Protein AF-A0A9N8Z2R1-F1 (afdb_monomer)

Sequence (140 aa):
MSGCLSPQLIAALQYPAYWNRAPSKWGGVSDWDIFIMKEVPGINRHTAHATLAAELKLLECELPKSSVAYRQTLTMKSCLKDCKKDPANTKLWETQMNALTDAANRSRIDLSNLESAAFNTGSVLAIENFRARAAYVMCL

Solvent-accessible surface area (backbone atoms only — not comparable to full-atom values): 8102 Å² total; per-residue (Å²): 130,79,69,51,73,55,71,70,62,40,71,72,40,95,62,34,79,73,59,76,43,48,43,94,70,55,74,49,61,61,53,47,51,57,49,48,51,70,77,37,78,85,66,49,71,67,61,57,50,51,52,50,52,52,48,41,50,53,47,55,73,73,39,57,81,88,38,67,49,30,52,46,40,52,51,37,54,53,47,56,74,49,40,88,75,36,66,68,52,49,52,51,55,52,51,53,52,50,53,52,50,50,52,52,50,50,53,51,51,52,49,52,50,49,51,51,48,27,66,77,65,69,40,63,70,53,51,50,54,48,56,62,51,55,59,60,67,76,74,116

Structure (mmCIF, N/CA/C/O backbone):
data_AF-A0A9N8Z2R1-F1
#
_entry.id   AF-A0A9N8Z2R1-F1
#
loop_
_atom_site.group_PDB
_atom_site.id
_atom_site.type_symbol
_atom_site.label_atom_id
_atom_site.label_alt_id
_atom_site.label_comp_id
_atom_site.label_asym_id
_atom_site.label_entity_id
_atom_site.label_seq_id
_atom_site.pdbx_PDB_ins_code
_atom_site.Cartn_x
_atom_site.Cartn_y
_atom_site.Cartn_z
_atom_site.occupancy
_atom_site.B_iso_or_equiv
_atom_site.auth_seq_id
_atom_site.auth_comp_id
_atom_site.auth_asym_id
_atom_site.auth_atom_id
_atom_site.pdbx_PDB_model_num
ATOM 1 N N . MET A 1 1 ? 3.385 -1.419 -25.813 1.00 38.66 1 MET A N 1
ATOM 2 C CA . MET A 1 1 ? 3.214 -2.823 -25.382 1.00 38.66 1 MET A CA 1
ATOM 3 C C . MET A 1 1 ? 2.905 -2.822 -23.895 1.00 38.66 1 MET A C 1
ATOM 5 O O . MET A 1 1 ? 3.470 -2.003 -23.182 1.00 38.66 1 MET A O 1
ATOM 9 N N . SER A 1 2 ? 1.911 -3.626 -23.526 1.00 49.12 2 SER A N 1
ATOM 10 C CA . SER A 1 2 ? 1.109 -3.677 -22.296 1.00 49.12 2 SER A CA 1
ATOM 11 C C . SER A 1 2 ? 1.695 -3.003 -21.059 1.00 49.12 2 SER A C 1
ATOM 13 O O . SER A 1 2 ? 2.672 -3.463 -20.483 1.00 49.12 2 SER A O 1
ATOM 15 N N . GLY A 1 3 ? 1.054 -1.908 -20.640 1.00 61.84 3 GLY A N 1
ATOM 16 C CA . GLY A 1 3 ? 1.435 -1.178 -19.435 1.00 61.84 3 GLY A CA 1
ATOM 17 C C . GLY A 1 3 ? 1.167 -1.951 -18.145 1.00 61.84 3 GLY A C 1
ATOM 18 O O . GLY A 1 3 ? 1.746 -1.599 -17.136 1.00 61.84 3 GLY A O 1
ATOM 19 N N . CYS A 1 4 ? 0.326 -2.984 -18.150 1.00 76.00 4 CYS A N 1
ATOM 20 C CA . CYS A 1 4 ? -0.045 -3.721 -16.942 1.00 76.00 4 CYS A CA 1
ATOM 21 C C . CYS A 1 4 ? 0.950 -4.842 -16.607 1.00 76.00 4 CYS A C 1
ATOM 23 O O . CYS A 1 4 ? 1.651 -5.351 -17.481 1.00 76.00 4 CYS A O 1
ATOM 25 N N . LEU A 1 5 ? 0.979 -5.232 -15.333 1.00 91.44 5 LEU A N 1
ATOM 26 C CA . LEU A 1 5 ? 1.754 -6.376 -14.853 1.00 91.44 5 LEU A CA 1
ATOM 27 C C . LEU A 1 5 ? 1.275 -7.687 -15.486 1.00 91.44 5 LEU A C 1
ATOM 29 O O . LEU A 1 5 ? 0.119 -7.801 -15.902 1.00 91.44 5 LEU A O 1
ATOM 33 N N . SER A 1 6 ? 2.158 -8.688 -15.537 1.00 92.06 6 SER A N 1
ATOM 34 C CA . SER A 1 6 ? 1.764 -10.029 -15.966 1.00 92.06 6 SER A CA 1
ATOM 35 C C . SER A 1 6 ? 0.761 -10.636 -14.973 1.00 92.06 6 SER A C 1
ATOM 37 O O . SER A 1 6 ? 0.857 -10.372 -13.770 1.00 92.06 6 SER A O 1
ATOM 39 N N . PRO A 1 7 ? -0.185 -11.475 -15.431 1.00 93.25 7 PRO A N 1
ATOM 40 C CA . PRO A 1 7 ? -1.137 -12.136 -14.538 1.00 93.25 7 PRO A CA 1
ATOM 41 C C . PRO A 1 7 ? -0.461 -12.957 -13.434 1.00 93.25 7 PRO A C 1
ATOM 43 O O . PRO A 1 7 ? -0.941 -12.971 -12.305 1.00 93.25 7 PRO A O 1
ATOM 46 N N . GLN A 1 8 ? 0.673 -13.598 -13.739 1.00 94.38 8 GLN A N 1
ATOM 47 C CA . GLN A 1 8 ? 1.441 -14.377 -12.765 1.00 94.38 8 GLN A CA 1
ATOM 48 C C . GLN A 1 8 ? 2.016 -13.488 -11.660 1.00 94.38 8 GLN A C 1
ATOM 50 O O . GLN A 1 8 ? 1.912 -13.831 -10.487 1.00 94.38 8 GLN A O 1
ATOM 55 N N . LEU A 1 9 ? 2.578 -12.329 -12.024 1.00 95.00 9 LEU A N 1
ATOM 56 C CA . LEU A 1 9 ? 3.110 -11.382 -11.047 1.00 95.00 9 LEU A CA 1
ATOM 57 C C . LEU A 1 9 ? 1.989 -10.765 -10.206 1.00 95.00 9 LEU A C 1
ATOM 59 O O . LEU A 1 9 ? 2.147 -10.630 -9.000 1.00 95.00 9 LEU A O 1
ATOM 63 N N . ILE A 1 10 ? 0.841 -10.447 -10.814 1.00 95.69 10 ILE A N 1
ATOM 64 C CA . ILE A 1 10 ? -0.341 -9.978 -10.078 1.00 95.69 10 ILE A CA 1
ATOM 65 C C . ILE A 1 10 ? -0.788 -11.012 -9.045 1.00 95.69 10 ILE A C 1
ATOM 67 O O . ILE A 1 10 ? -0.998 -10.654 -7.894 1.00 95.69 10 ILE A O 1
ATOM 71 N N . ALA A 1 11 ? -0.895 -12.286 -9.426 1.00 95.44 11 ALA A N 1
ATOM 72 C CA . ALA A 1 11 ? -1.333 -13.350 -8.524 1.00 95.44 11 ALA A CA 1
ATOM 73 C C . ALA A 1 11 ? -0.363 -13.616 -7.356 1.00 95.44 11 ALA A C 1
ATOM 75 O O . ALA A 1 11 ? -0.770 -14.195 -6.354 1.00 95.44 11 ALA A O 1
ATOM 76 N N . ALA A 1 12 ? 0.901 -13.202 -7.477 1.00 95.94 12 ALA A N 1
ATOM 77 C CA . ALA A 1 12 ? 1.907 -13.332 -6.425 1.00 95.94 12 ALA A CA 1
ATOM 78 C C . ALA A 1 12 ? 1.887 -12.177 -5.402 1.00 95.94 12 ALA A C 1
ATOM 80 O O . ALA A 1 12 ? 2.561 -12.261 -4.375 1.00 95.94 12 ALA A O 1
ATOM 81 N N . LEU A 1 13 ? 1.146 -11.098 -5.674 1.00 97.06 13 LEU A N 1
ATOM 82 C CA . LEU A 1 13 ? 1.000 -9.954 -4.772 1.00 97.06 13 LEU A CA 1
ATOM 83 C C . LEU A 1 13 ? -0.104 -10.232 -3.746 1.00 97.06 13 LEU A C 1
ATOM 85 O O . LEU A 1 13 ? -1.105 -10.878 -4.051 1.00 97.06 13 LEU A O 1
ATOM 89 N N . GLN A 1 14 ? 0.066 -9.720 -2.529 1.00 97.19 14 GLN A N 1
ATOM 90 C CA . GLN A 1 14 ? -0.900 -9.874 -1.443 1.00 97.19 14 GLN A CA 1
ATOM 91 C C . GLN A 1 14 ? -2.156 -9.026 -1.685 1.00 97.19 14 GLN A C 1
ATOM 93 O O . GLN A 1 14 ? -3.260 -9.458 -1.362 1.00 97.19 14 GLN A O 1
ATOM 98 N N . TYR A 1 15 ? -1.996 -7.847 -2.289 1.00 97.06 15 TYR A N 1
ATOM 99 C CA . TYR A 1 15 ? -3.089 -6.936 -2.629 1.00 97.06 15 TYR A CA 1
ATOM 100 C C . TYR A 1 15 ? -3.134 -6.661 -4.138 1.00 97.06 15 TYR A C 1
ATOM 102 O O . TYR A 1 15 ? -2.887 -5.538 -4.595 1.00 97.06 15 TYR A O 1
ATOM 110 N N . PRO A 1 16 ? -3.486 -7.675 -4.953 1.00 95.75 16 PRO A N 1
ATOM 111 C CA . PRO A 1 16 ? -3.435 -7.591 -6.412 1.00 95.75 16 PRO A CA 1
ATOM 112 C C . PRO A 1 16 ? -4.328 -6.484 -6.980 1.00 95.75 16 PRO A C 1
ATOM 114 O O . PRO A 1 16 ? -3.994 -5.883 -8.001 1.00 95.75 16 PRO A O 1
ATOM 117 N N . ALA A 1 17 ? -5.441 -6.173 -6.307 1.00 95.06 17 ALA A N 1
ATOM 118 C CA . ALA A 1 17 ? -6.381 -5.133 -6.718 1.00 95.06 17 ALA A CA 1
ATOM 119 C C . ALA A 1 17 ? -5.729 -3.744 -6.816 1.00 95.06 17 ALA A C 1
ATOM 121 O O . ALA A 1 17 ? -6.077 -2.964 -7.704 1.00 95.06 17 ALA A O 1
ATOM 122 N N . TYR A 1 18 ? -4.743 -3.441 -5.964 1.00 96.19 18 TYR A N 1
ATOM 123 C CA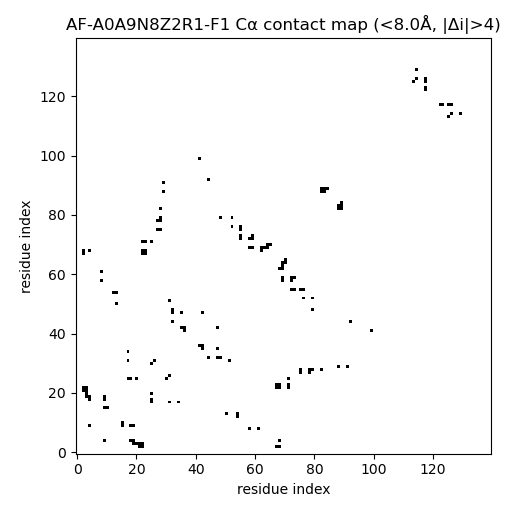 . TYR A 1 18 ? -4.014 -2.179 -6.051 1.00 96.19 18 TYR A CA 1
ATOM 124 C C . TYR A 1 18 ? -3.174 -2.108 -7.331 1.00 96.19 18 TYR A C 1
ATOM 126 O O . TYR A 1 18 ? -3.210 -1.118 -8.064 1.00 96.19 18 TYR A O 1
ATOM 134 N N . TRP A 1 19 ? -2.440 -3.177 -7.626 1.00 96.06 19 TRP A N 1
ATOM 135 C CA . TRP A 1 19 ? -1.452 -3.206 -8.703 1.00 96.06 19 TRP A CA 1
ATOM 136 C C . TRP A 1 19 ? -2.047 -3.474 -10.081 1.00 96.06 19 TRP A C 1
ATOM 138 O O . TRP A 1 19 ? -1.408 -3.147 -11.084 1.00 96.06 19 TRP A O 1
ATOM 148 N N . ASN A 1 20 ? -3.264 -4.024 -10.144 1.00 93.44 20 ASN A N 1
ATOM 149 C CA . ASN A 1 20 ? -3.986 -4.350 -11.375 1.00 93.44 20 ASN A CA 1
ATOM 150 C C . ASN A 1 20 ? -4.542 -3.101 -12.088 1.00 93.44 20 ASN A C 1
ATOM 152 O O . ASN A 1 20 ? -5.735 -2.954 -12.350 1.00 93.44 20 ASN A O 1
ATOM 156 N N . ARG A 1 21 ? -3.647 -2.159 -12.377 1.00 92.88 21 ARG A N 1
ATOM 157 C CA . ARG A 1 21 ? -3.878 -0.925 -13.123 1.00 92.88 21 ARG A CA 1
ATOM 158 C C . ARG A 1 21 ? -2.579 -0.489 -13.791 1.00 92.88 21 ARG A C 1
AT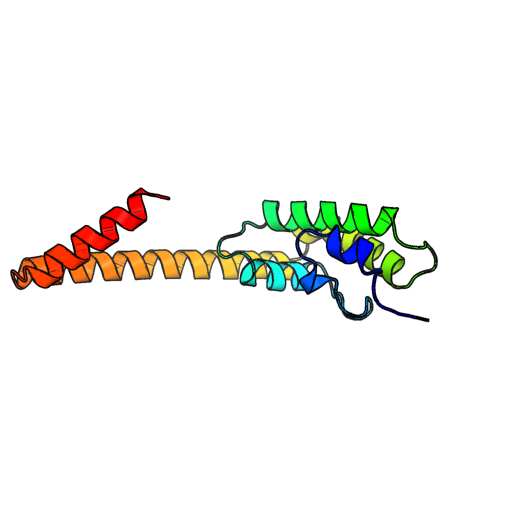OM 160 O O . ARG A 1 21 ? -1.500 -0.988 -13.477 1.00 92.88 21 ARG A O 1
ATOM 167 N N . ALA A 1 22 ? -2.673 0.466 -14.712 1.00 93.00 22 ALA A N 1
ATOM 168 C CA . ALA A 1 22 ? -1.488 1.017 -15.361 1.00 93.00 22 ALA A CA 1
ATOM 169 C C . ALA A 1 22 ? -0.502 1.592 -14.310 1.00 93.00 22 ALA A C 1
ATOM 171 O O . ALA A 1 22 ? -0.942 2.350 -13.446 1.00 93.00 22 ALA A O 1
ATOM 172 N N . PRO A 1 23 ? 0.814 1.324 -14.401 1.00 93.75 23 PRO A N 1
ATOM 173 C CA . PRO A 1 23 ? 1.820 1.802 -13.457 1.00 93.75 23 PRO A CA 1
ATOM 174 C C . PRO A 1 23 ? 1.906 3.317 -13.343 1.00 93.75 23 PRO A C 1
ATOM 176 O O . PRO A 1 23 ? 2.199 3.846 -12.279 1.00 93.75 23 PRO A O 1
ATOM 179 N N . SER A 1 24 ? 1.576 4.042 -14.415 1.00 91.19 24 SER A N 1
ATOM 180 C CA . SER A 1 24 ? 1.439 5.504 -14.375 1.00 91.19 24 SER A CA 1
ATOM 181 C C . SER A 1 24 ? 0.333 5.994 -13.432 1.00 91.19 24 SER A C 1
ATOM 183 O O . SER A 1 24 ? 0.287 7.178 -13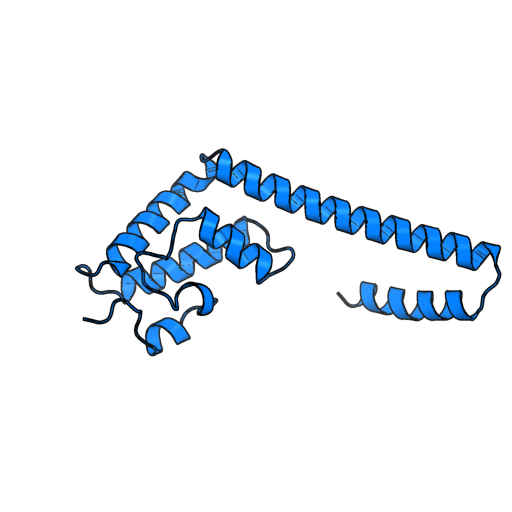.122 1.00 91.19 24 SER A O 1
ATOM 185 N N . LYS A 1 25 ? -0.549 5.098 -12.974 1.00 92.62 25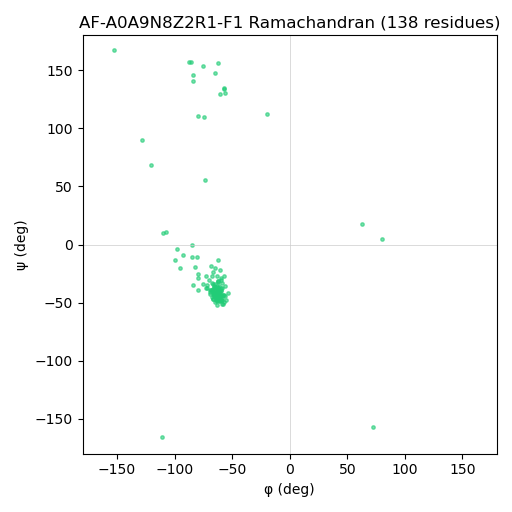 LYS A N 1
ATOM 186 C CA . LYS A 1 25 ? -1.642 5.351 -12.028 1.00 92.62 25 LYS A CA 1
ATOM 187 C C . LYS A 1 25 ? -1.407 4.699 -10.662 1.00 92.62 25 LYS A C 1
ATOM 189 O O . LYS A 1 25 ? -2.341 4.618 -9.869 1.00 92.62 25 LYS A O 1
ATOM 194 N N . TRP A 1 26 ? -0.218 4.166 -10.374 1.00 93.12 26 TRP A N 1
ATOM 195 C CA . TRP A 1 26 ? 0.045 3.570 -9.061 1.00 93.12 26 TRP A CA 1
ATOM 196 C C . TRP A 1 26 ? 0.068 4.604 -7.938 1.00 93.12 26 TRP A C 1
ATOM 198 O O . TRP A 1 26 ? -0.329 4.251 -6.838 1.00 93.12 26 TRP A O 1
ATOM 208 N N . GLY A 1 27 ? 0.395 5.866 -8.219 1.00 92.69 27 GLY A N 1
ATOM 209 C CA . GLY A 1 27 ? 0.452 6.905 -7.190 1.00 92.69 27 GLY A CA 1
ATOM 210 C C . GLY A 1 27 ? 1.668 6.740 -6.275 1.00 92.69 27 GLY A C 1
ATOM 211 O O . GLY A 1 27 ? 2.673 6.145 -6.665 1.00 92.69 27 GLY A O 1
ATOM 212 N N . GLY A 1 28 ? 1.586 7.302 -5.071 1.00 93.81 28 GLY A N 1
ATOM 213 C CA . GLY A 1 28 ? 2.633 7.253 -4.052 1.00 93.81 28 GLY A CA 1
ATOM 214 C C . GLY A 1 28 ? 2.269 6.396 -2.837 1.00 93.81 28 GLY A C 1
ATOM 215 O O . GLY A 1 28 ? 1.310 5.629 -2.837 1.00 93.81 28 GLY A O 1
ATOM 216 N N . VAL A 1 29 ? 3.047 6.550 -1.763 1.00 94.94 29 VAL A N 1
ATOM 217 C CA . VAL A 1 29 ? 2.828 5.826 -0.494 1.00 94.94 29 VAL A CA 1
ATOM 218 C C . VAL A 1 29 ? 1.474 6.178 0.128 1.00 94.94 29 VAL A C 1
ATOM 220 O O . VAL A 1 29 ? 0.795 5.299 0.638 1.00 94.94 29 VAL A O 1
ATOM 223 N N . SER A 1 30 ? 1.038 7.435 0.040 1.00 93.56 30 SER A N 1
ATOM 224 C CA . SER A 1 30 ? -0.265 7.843 0.579 1.00 93.56 30 SER A CA 1
ATOM 225 C C . SER A 1 30 ? -1.445 7.234 -0.190 1.00 93.56 30 SER A C 1
ATOM 227 O O . SER A 1 30 ? -2.456 6.912 0.425 1.00 93.56 30 SER A O 1
ATOM 229 N N . ASP A 1 31 ? -1.326 7.017 -1.506 1.00 95.25 31 ASP A N 1
ATOM 230 C CA . ASP A 1 31 ? -2.357 6.314 -2.287 1.00 95.25 31 ASP A CA 1
ATOM 231 C C . ASP A 1 31 ? -2.479 4.848 -1.857 1.00 95.25 31 ASP A C 1
ATOM 233 O O . ASP A 1 31 ? -3.587 4.319 -1.740 1.00 95.25 31 ASP A O 1
ATOM 237 N N . TRP A 1 32 ? -1.340 4.208 -1.574 1.00 96.25 32 TRP A N 1
ATOM 238 C CA . TRP A 1 32 ? -1.300 2.879 -0.971 1.00 96.25 32 TRP A CA 1
ATOM 239 C C . TRP A 1 32 ? -1.951 2.873 0.412 1.00 96.25 32 TRP A C 1
ATOM 241 O O . TRP A 1 32 ? -2.816 2.040 0.671 1.00 96.25 32 TRP A O 1
ATOM 251 N N . ASP A 1 33 ? -1.583 3.823 1.274 1.00 94.88 33 ASP A N 1
ATOM 252 C CA . ASP A 1 33 ? -2.117 3.924 2.631 1.00 94.88 33 ASP A CA 1
ATOM 253 C C . ASP A 1 33 ? -3.647 4.094 2.611 1.00 94.88 33 ASP A C 1
ATOM 255 O O . ASP A 1 33 ? -4.361 3.399 3.329 1.00 94.88 33 ASP A O 1
ATOM 259 N N . ILE A 1 34 ? -4.181 4.937 1.722 1.00 94.00 34 ILE A N 1
ATOM 260 C CA . ILE A 1 34 ? -5.633 5.113 1.550 1.00 94.00 34 ILE A CA 1
ATOM 261 C C . ILE A 1 34 ? -6.304 3.823 1.067 1.00 94.00 34 ILE A C 1
ATOM 263 O O . ILE A 1 34 ? -7.405 3.500 1.516 1.00 94.00 34 ILE A O 1
ATOM 267 N N . PHE A 1 35 ? -5.684 3.104 0.131 1.00 96.38 35 PHE A N 1
ATOM 268 C CA . PHE A 1 35 ? -6.213 1.832 -0.352 1.00 96.38 35 PHE A CA 1
ATOM 269 C C . PHE A 1 35 ? -6.257 0.794 0.774 1.00 96.38 35 PHE A C 1
ATOM 271 O O . PHE A 1 35 ? -7.315 0.231 1.048 1.00 96.38 35 PHE A O 1
ATOM 278 N N . ILE A 1 36 ? -5.139 0.582 1.468 1.00 95.19 36 ILE A N 1
ATOM 279 C CA . ILE A 1 36 ? -5.024 -0.493 2.452 1.00 95.19 36 IL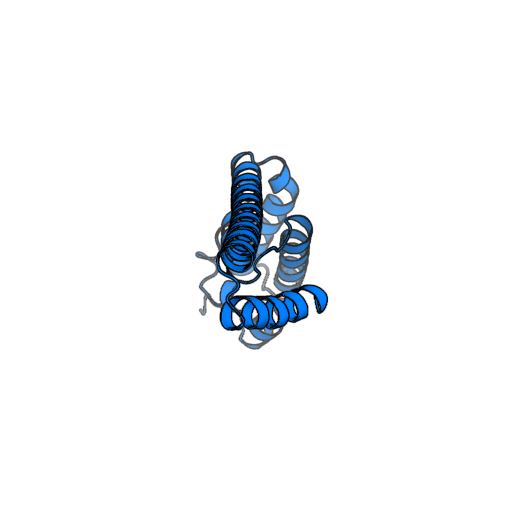E A CA 1
ATOM 280 C C . ILE A 1 36 ? -5.860 -0.223 3.708 1.00 95.19 36 ILE A C 1
ATOM 282 O O . ILE A 1 36 ? -6.391 -1.160 4.291 1.00 95.19 36 ILE A O 1
ATOM 286 N N . MET A 1 37 ? -6.058 1.045 4.088 1.00 90.81 37 MET A N 1
ATOM 287 C CA . MET A 1 37 ? -6.987 1.425 5.163 1.00 90.81 37 MET A CA 1
ATOM 288 C C . MET A 1 37 ? -8.440 1.045 4.855 1.00 90.81 37 MET A C 1
ATOM 290 O O . MET A 1 37 ? -9.205 0.774 5.780 1.00 90.81 37 MET A O 1
ATOM 294 N N . LYS A 1 38 ? -8.834 1.061 3.575 1.00 91.75 38 LYS A N 1
ATOM 295 C CA . LYS A 1 38 ? -10.175 0.644 3.137 1.00 91.75 38 LYS A CA 1
ATOM 296 C C . LYS A 1 38 ? -10.288 -0.872 3.054 1.00 91.75 38 LYS A C 1
ATOM 298 O O . LYS A 1 38 ? -11.324 -1.415 3.416 1.00 91.75 38 LYS A O 1
ATOM 303 N N . GLU A 1 39 ? -9.230 -1.523 2.582 1.00 93.25 39 GLU A N 1
ATOM 304 C CA . GLU A 1 39 ? -9.189 -2.973 2.397 1.00 93.25 39 GLU A CA 1
ATOM 305 C C . GLU A 1 39 ? -9.093 -3.724 3.735 1.00 93.25 39 GLU A C 1
ATOM 307 O O . GLU A 1 39 ? -9.710 -4.770 3.912 1.00 93.25 39 GLU A O 1
ATOM 312 N N . VAL A 1 40 ? -8.344 -3.175 4.698 1.00 90.25 40 VAL A N 1
ATOM 313 C CA . VAL A 1 40 ? -8.082 -3.792 6.004 1.00 90.25 40 VAL A CA 1
ATOM 314 C C . VAL A 1 40 ? -8.410 -2.801 7.129 1.00 90.25 40 VAL A C 1
ATOM 316 O O . VAL A 1 40 ? -7.538 -2.045 7.578 1.00 90.25 40 VAL A O 1
ATOM 319 N N . PRO A 1 41 ? -9.662 -2.789 7.624 1.00 84.50 41 PRO A N 1
ATOM 320 C CA . PRO A 1 41 ? -10.058 -1.936 8.738 1.00 84.50 41 PRO A CA 1
ATOM 321 C C . PRO A 1 41 ? -9.186 -2.170 9.978 1.00 84.50 41 PRO A C 1
ATOM 323 O O . PRO A 1 41 ? -8.987 -3.302 10.412 1.00 84.50 41 PRO A O 1
ATOM 326 N N . GLY A 1 42 ? -8.666 -1.089 10.560 1.00 80.88 42 GLY A N 1
ATOM 327 C CA . GLY A 1 42 ? -7.817 -1.155 11.755 1.00 80.88 42 GLY A CA 1
ATOM 328 C C . GLY A 1 42 ? -6.353 -1.523 11.495 1.00 80.88 42 GLY A C 1
ATOM 329 O O . GLY A 1 42 ? -5.592 -1.658 12.455 1.00 80.88 42 GLY A O 1
ATOM 330 N N . ILE A 1 43 ? -5.923 -1.653 10.233 1.00 87.62 43 ILE A N 1
ATOM 331 C CA . ILE A 1 43 ? -4.502 -1.837 9.925 1.00 87.62 43 ILE A CA 1
ATOM 332 C C . ILE A 1 43 ? -3.681 -0.677 10.493 1.00 87.62 43 ILE A C 1
ATOM 334 O O . ILE A 1 43 ? -4.027 0.495 10.345 1.00 87.62 43 ILE A O 1
ATOM 338 N N . ASN A 1 44 ? -2.570 -1.005 11.149 1.00 88.38 44 ASN A N 1
ATOM 339 C CA . ASN A 1 44 ? -1.639 0.003 11.630 1.00 88.38 44 ASN A CA 1
ATOM 340 C C . ASN A 1 44 ? -0.616 0.366 10.540 1.00 88.38 44 ASN A C 1
ATOM 342 O O . ASN A 1 44 ? -0.302 -0.429 9.648 1.00 88.38 44 ASN A O 1
ATOM 346 N N . ARG A 1 45 ? -0.034 1.561 10.669 1.00 89.69 45 ARG A N 1
ATOM 347 C CA . ARG A 1 45 ? 0.962 2.101 9.734 1.00 89.69 45 ARG A CA 1
ATOM 348 C C . ARG A 1 45 ? 2.144 1.166 9.497 1.00 89.69 45 ARG A C 1
ATOM 350 O O . ARG A 1 45 ? 2.604 1.026 8.369 1.00 89.69 45 ARG A O 1
ATOM 357 N N . HIS A 1 46 ? 2.651 0.536 10.555 1.00 89.75 46 HIS A N 1
ATOM 358 C CA . HIS A 1 46 ? 3.817 -0.335 10.454 1.00 89.75 46 HIS A CA 1
ATOM 359 C C . HIS A 1 46 ? 3.532 -1.553 9.570 1.00 89.75 46 HIS A C 1
ATOM 361 O O . HIS A 1 46 ? 4.301 -1.822 8.650 1.00 89.75 46 HIS A O 1
ATOM 367 N N . THR A 1 47 ? 2.409 -2.238 9.794 1.00 91.88 47 THR A N 1
ATOM 368 C CA . THR A 1 47 ? 1.980 -3.384 8.984 1.00 91.88 47 THR A CA 1
ATOM 369 C C . THR A 1 47 ? 1.710 -2.970 7.538 1.00 91.88 47 THR A C 1
ATOM 371 O O . THR A 1 47 ? 2.233 -3.605 6.627 1.00 91.88 47 THR A O 1
ATOM 374 N N . ALA A 1 48 ? 0.986 -1.867 7.315 1.00 93.56 48 ALA A N 1
ATOM 375 C CA . ALA A 1 48 ? 0.719 -1.343 5.974 1.00 93.56 48 ALA A CA 1
ATOM 376 C C . ALA A 1 48 ? 2.009 -1.078 5.176 1.00 93.56 48 ALA A C 1
ATOM 378 O O . ALA A 1 48 ? 2.119 -1.450 4.005 1.00 93.56 48 ALA A O 1
ATOM 379 N N . HIS A 1 49 ? 3.005 -0.462 5.819 1.00 95.44 49 HIS A N 1
ATOM 380 C CA . HIS A 1 49 ? 4.286 -0.124 5.197 1.00 95.44 49 HIS A CA 1
ATOM 381 C C . HIS A 1 49 ? 5.191 -1.344 5.019 1.00 95.44 49 HIS A C 1
ATOM 383 O O . HIS A 1 49 ? 5.903 -1.428 4.019 1.00 95.44 49 HIS A O 1
ATOM 389 N N . ALA A 1 50 ? 5.147 -2.308 5.942 1.00 95.62 50 ALA A N 1
ATOM 390 C CA . ALA A 1 50 ? 5.857 -3.575 5.803 1.00 95.62 50 ALA A CA 1
ATOM 391 C C . ALA A 1 50 ? 5.334 -4.381 4.604 1.00 95.62 50 ALA A C 1
ATOM 393 O O . ALA A 1 50 ? 6.137 -4.879 3.812 1.00 95.62 50 ALA A O 1
ATOM 394 N N . THR A 1 51 ? 4.011 -4.445 4.418 1.00 97.56 51 THR A N 1
ATOM 395 C CA . THR A 1 51 ? 3.412 -5.096 3.247 1.00 97.56 51 THR A CA 1
ATOM 396 C C . THR A 1 51 ? 3.804 -4.388 1.954 1.00 97.56 51 THR A C 1
ATOM 398 O O . THR A 1 51 ? 4.302 -5.044 1.040 1.00 97.56 51 THR A O 1
ATOM 401 N N . LEU A 1 52 ? 3.693 -3.054 1.892 1.00 97.94 52 LEU A N 1
ATOM 402 C CA . LEU A 1 52 ? 4.128 -2.301 0.712 1.00 97.94 52 LEU A CA 1
ATOM 403 C C . LEU A 1 52 ? 5.605 -2.560 0.383 1.00 97.94 52 LEU A C 1
ATOM 405 O O . LEU A 1 52 ? 5.961 -2.764 -0.774 1.00 97.94 52 LEU A O 1
ATOM 409 N N . ALA A 1 53 ? 6.480 -2.578 1.391 1.00 97.94 53 ALA A N 1
ATOM 410 C CA . ALA A 1 53 ? 7.901 -2.843 1.190 1.00 97.94 53 ALA A CA 1
ATOM 411 C C . ALA A 1 53 ? 8.161 -4.245 0.611 1.00 97.94 53 ALA A C 1
ATOM 413 O O . ALA A 1 53 ? 9.034 -4.394 -0.250 1.00 97.94 53 ALA A O 1
ATOM 414 N N . ALA A 1 54 ? 7.415 -5.256 1.067 1.00 98.12 54 ALA A N 1
ATOM 415 C CA . ALA A 1 54 ? 7.516 -6.623 0.566 1.00 98.12 54 ALA A CA 1
ATOM 416 C C . ALA A 1 54 ? 7.053 -6.726 -0.895 1.00 98.12 54 ALA A C 1
ATOM 418 O O . ALA A 1 54 ? 7.777 -7.270 -1.730 1.00 98.12 54 ALA A O 1
ATOM 419 N N . GLU A 1 55 ? 5.907 -6.133 -1.230 1.00 98.00 55 GLU A N 1
ATOM 420 C CA . GLU A 1 55 ? 5.384 -6.137 -2.599 1.00 98.00 55 GLU A CA 1
ATOM 421 C C . GLU A 1 55 ? 6.278 -5.354 -3.561 1.00 98.00 55 GLU A C 1
ATOM 423 O O . GLU A 1 55 ? 6.614 -5.849 -4.634 1.00 98.00 55 GLU A O 1
ATOM 428 N N . LEU A 1 56 ? 6.773 -4.178 -3.161 1.00 97.94 56 LEU A N 1
ATOM 429 C CA . LEU A 1 56 ? 7.724 -3.412 -3.969 1.00 97.94 56 LEU A CA 1
ATOM 430 C C . LEU A 1 56 ? 9.045 -4.162 -4.188 1.00 97.94 56 LEU A C 1
ATOM 432 O O . LEU A 1 56 ? 9.683 -3.979 -5.223 1.00 97.94 56 LEU A O 1
ATOM 436 N N . LYS A 1 57 ? 9.481 -4.993 -3.233 1.00 98.12 57 LYS A N 1
ATOM 437 C CA . LYS A 1 57 ? 10.660 -5.852 -3.409 1.00 98.12 57 LYS A CA 1
ATOM 438 C C . LYS A 1 57 ? 10.401 -6.930 -4.461 1.00 98.12 57 LYS A C 1
ATOM 440 O O . LYS A 1 57 ? 11.253 -7.121 -5.320 1.00 98.12 57 LYS A O 1
ATOM 445 N N . LEU A 1 58 ? 9.241 -7.586 -4.419 1.00 97.75 58 LEU A N 1
ATOM 446 C CA . LEU A 1 58 ? 8.853 -8.561 -5.439 1.00 97.75 58 LEU A CA 1
ATOM 447 C C . LEU A 1 58 ? 8.778 -7.907 -6.826 1.00 97.75 58 LEU A C 1
ATOM 449 O O . LEU A 1 58 ? 9.387 -8.395 -7.772 1.00 97.75 58 LEU A O 1
ATOM 453 N N . LEU A 1 59 ? 8.105 -6.758 -6.930 1.00 97.25 59 LEU A N 1
ATOM 454 C CA . LEU A 1 59 ? 8.003 -6.001 -8.178 1.00 97.25 59 LEU A CA 1
ATOM 455 C C . LEU A 1 59 ? 9.383 -5.619 -8.728 1.00 97.25 59 LEU A C 1
ATOM 457 O O . LEU A 1 59 ? 9.624 -5.770 -9.918 1.00 97.25 59 LEU A O 1
ATOM 461 N N . GLU A 1 60 ? 10.310 -5.158 -7.888 1.00 96.94 60 GLU A N 1
ATOM 462 C CA . GLU A 1 60 ? 11.669 -4.823 -8.330 1.00 96.94 60 GLU A CA 1
ATOM 463 C C . GLU A 1 60 ? 12.429 -6.042 -8.876 1.00 96.94 60 GLU A C 1
ATOM 465 O O . GLU A 1 60 ? 13.168 -5.903 -9.850 1.00 96.94 60 GLU A O 1
ATOM 470 N N . CYS A 1 61 ? 12.252 -7.222 -8.275 1.00 96.38 61 CYS A N 1
ATOM 471 C CA . CYS A 1 61 ? 12.900 -8.454 -8.728 1.00 96.38 61 CYS A CA 1
ATOM 472 C C . CYS A 1 61 ? 12.367 -8.938 -10.084 1.00 96.38 61 CYS A C 1
ATOM 474 O O . CYS A 1 61 ? 13.151 -9.387 -10.918 1.00 96.38 61 CYS A O 1
ATOM 476 N N . GLU A 1 62 ? 11.058 -8.826 -10.306 1.00 96.06 62 GLU A N 1
ATOM 477 C CA . GLU A 1 62 ? 10.379 -9.441 -11.454 1.00 96.06 62 GLU A CA 1
ATOM 478 C C . GLU A 1 62 ? 10.201 -8.489 -12.649 1.00 96.06 62 GLU A C 1
ATOM 480 O O . GLU A 1 62 ? 9.985 -8.923 -13.783 1.00 96.06 62 GLU A O 1
ATOM 485 N N . LEU A 1 63 ? 10.274 -7.172 -12.431 1.00 95.50 63 LEU A N 1
ATOM 486 C CA . LEU A 1 63 ? 10.022 -6.192 -13.484 1.00 95.50 63 LEU A CA 1
ATOM 487 C C . LEU A 1 63 ? 11.255 -5.917 -14.360 1.00 95.50 63 LEU A C 1
ATOM 489 O O . LEU A 1 63 ? 12.358 -5.710 -13.850 1.00 95.50 63 LEU A O 1
ATOM 493 N N . PRO A 1 64 ? 11.079 -5.758 -15.689 1.00 94.38 64 PRO A N 1
ATOM 494 C CA . PRO A 1 64 ? 12.156 -5.303 -16.560 1.00 94.38 64 PRO A CA 1
ATOM 495 C C . PRO A 1 64 ? 12.644 -3.912 -16.148 1.00 94.38 64 PRO A C 1
ATOM 497 O O . PRO A 1 64 ? 11.843 -2.977 -16.057 1.00 94.38 64 PRO A O 1
ATOM 500 N N . LYS A 1 65 ? 13.963 -3.739 -15.989 1.00 94.94 65 LYS A N 1
ATOM 501 C CA . LYS A 1 65 ? 14.582 -2.470 -15.551 1.00 94.94 65 LYS A CA 1
ATOM 502 C C . LYS A 1 65 ? 14.248 -1.265 -16.441 1.00 94.94 65 LYS A C 1
ATOM 504 O O . LYS A 1 65 ? 14.250 -0.130 -15.976 1.00 94.94 65 LYS A O 1
ATOM 509 N N . SER A 1 66 ? 13.950 -1.501 -17.719 1.00 93.69 66 SER A N 1
ATOM 510 C CA . SER A 1 66 ? 13.550 -0.470 -18.686 1.00 93.69 66 SER A CA 1
ATOM 511 C C . SER A 1 66 ? 12.072 -0.062 -18.584 1.00 93.69 66 SER A C 1
ATOM 513 O O . SER A 1 66 ? 11.656 0.917 -19.209 1.00 93.69 66 SER A O 1
ATOM 515 N N . SER A 1 67 ? 11.257 -0.792 -17.818 1.00 93.25 67 SER A N 1
ATOM 516 C CA . SER A 1 67 ? 9.812 -0.573 -17.756 1.00 93.25 67 SER A CA 1
ATOM 517 C C . SER A 1 67 ? 9.431 0.664 -16.933 1.00 93.25 67 SER A C 1
ATOM 519 O O . SER A 1 67 ? 10.131 1.102 -16.018 1.00 93.25 67 SER A O 1
ATOM 521 N N . VAL A 1 68 ? 8.267 1.242 -17.247 1.00 93.12 68 VAL A N 1
ATOM 522 C CA . VAL A 1 68 ? 7.654 2.301 -16.424 1.00 93.12 68 VAL A CA 1
ATOM 523 C C . VAL A 1 68 ? 7.322 1.771 -15.029 1.00 93.12 68 VAL A C 1
ATOM 525 O O . VAL A 1 68 ? 7.540 2.480 -14.052 1.00 93.12 68 VAL A O 1
ATOM 528 N N . ALA A 1 69 ? 6.852 0.523 -14.944 1.00 95.31 69 ALA A N 1
ATOM 529 C CA . ALA A 1 69 ? 6.545 -0.149 -13.688 1.00 95.31 69 ALA A CA 1
ATOM 530 C C . ALA A 1 69 ? 7.762 -0.195 -12.760 1.00 95.31 69 ALA A C 1
ATOM 532 O O . ALA A 1 69 ? 7.675 0.261 -11.628 1.00 95.31 69 ALA A O 1
ATOM 533 N N . TYR A 1 70 ? 8.918 -0.634 -13.269 1.00 96.19 70 TYR A N 1
ATOM 534 C CA . TYR A 1 70 ? 10.151 -0.709 -12.483 1.00 96.19 70 TYR A CA 1
ATOM 535 C C . TYR A 1 70 ? 10.567 0.663 -11.940 1.00 96.19 70 TYR A C 1
ATOM 537 O O . TYR A 1 70 ? 10.880 0.806 -10.760 1.00 96.19 70 TYR A O 1
ATOM 545 N N . ARG A 1 71 ? 10.508 1.708 -12.778 1.00 95.38 71 ARG A N 1
ATOM 546 C CA . ARG A 1 71 ? 10.809 3.080 -12.339 1.00 95.38 71 ARG A CA 1
ATOM 547 C C . ARG A 1 71 ? 9.855 3.554 -11.241 1.00 95.38 71 ARG A C 1
ATOM 549 O O . ARG A 1 71 ? 10.323 4.100 -10.248 1.00 95.38 71 ARG A O 1
ATOM 556 N N . GLN A 1 72 ? 8.554 3.303 -11.389 1.00 95.81 72 GLN A N 1
ATOM 557 C CA . GLN A 1 72 ? 7.557 3.645 -10.369 1.00 95.81 72 GLN A CA 1
ATOM 558 C C . GLN A 1 72 ? 7.783 2.879 -9.062 1.00 95.81 72 GLN A C 1
ATOM 560 O O . GLN A 1 72 ? 7.746 3.480 -7.990 1.00 95.81 72 GLN A O 1
ATOM 565 N N . THR A 1 73 ? 8.116 1.587 -9.136 1.00 96.75 73 THR A N 1
ATOM 566 C CA . THR A 1 73 ? 8.500 0.783 -7.968 1.00 96.75 73 THR A CA 1
ATOM 567 C C . THR A 1 73 ? 9.665 1.424 -7.216 1.00 96.75 73 THR A C 1
ATOM 569 O O . THR A 1 73 ? 9.584 1.596 -6.000 1.00 96.75 73 THR A O 1
ATOM 572 N N . LEU A 1 74 ? 10.728 1.843 -7.912 1.00 96.31 74 LEU A N 1
ATOM 573 C CA . LEU A 1 74 ? 11.870 2.504 -7.273 1.00 96.31 74 LEU A CA 1
ATOM 574 C C . LEU A 1 74 ? 11.496 3.844 -6.630 1.00 96.31 74 LEU A C 1
ATOM 576 O O . LEU A 1 74 ? 11.913 4.114 -5.501 1.00 96.31 74 LEU A O 1
ATOM 580 N N . THR A 1 75 ? 10.686 4.659 -7.312 1.00 95.38 75 THR A N 1
ATOM 581 C CA . THR A 1 75 ? 10.177 5.922 -6.761 1.00 95.38 75 THR A CA 1
ATOM 582 C C . THR A 1 75 ? 9.399 5.675 -5.472 1.00 95.38 75 THR A C 1
ATOM 584 O O . THR A 1 75 ? 9.730 6.263 -4.443 1.00 95.38 75 THR A O 1
ATOM 587 N N . MET A 1 76 ? 8.440 4.744 -5.479 1.00 95.75 76 MET A N 1
ATOM 588 C CA . MET A 1 76 ? 7.664 4.396 -4.286 1.00 95.75 76 MET A CA 1
ATOM 589 C C . MET A 1 76 ? 8.551 3.854 -3.159 1.00 95.75 76 MET A C 1
ATOM 591 O O . MET A 1 76 ? 8.367 4.251 -2.010 1.00 95.75 76 MET A O 1
ATOM 595 N N . LYS A 1 77 ? 9.557 3.016 -3.458 1.00 96.00 77 LYS A N 1
ATOM 596 C CA . LYS A 1 77 ? 10.517 2.532 -2.446 1.00 96.00 77 LYS A CA 1
ATOM 597 C C . LYS A 1 77 ? 11.310 3.667 -1.809 1.00 96.00 77 LYS A C 1
ATOM 599 O O . LYS A 1 77 ? 11.555 3.624 -0.605 1.00 96.00 77 LYS A O 1
ATOM 604 N N . SER A 1 78 ? 11.724 4.659 -2.596 1.00 94.00 78 SER A N 1
ATOM 605 C CA . SER A 1 78 ? 12.412 5.842 -2.074 1.00 94.00 78 SER A CA 1
ATOM 606 C C . SER A 1 78 ? 11.483 6.645 -1.167 1.00 94.00 78 SER A C 1
ATOM 608 O O . SER A 1 78 ? 11.835 6.918 -0.023 1.00 94.00 78 SER A O 1
ATOM 610 N N . CYS A 1 79 ? 10.265 6.936 -1.630 1.00 92.69 79 CYS A N 1
ATOM 611 C CA . CYS A 1 79 ? 9.268 7.657 -0.840 1.00 92.69 79 CYS A CA 1
ATOM 612 C C . CYS A 1 79 ? 8.916 6.922 0.460 1.00 92.69 79 CYS A C 1
ATOM 614 O O . CYS A 1 79 ? 8.754 7.563 1.491 1.00 92.69 79 CYS A O 1
ATOM 616 N N . LEU A 1 80 ? 8.848 5.588 0.450 1.00 93.94 80 LEU A N 1
ATOM 617 C CA . LEU A 1 80 ? 8.541 4.792 1.641 1.00 93.94 80 LEU A CA 1
ATOM 618 C C . LEU A 1 80 ? 9.620 4.917 2.724 1.00 93.94 80 LEU A C 1
ATOM 620 O O . LEU A 1 80 ? 9.295 4.925 3.909 1.00 93.94 80 LEU A O 1
ATOM 624 N N . LYS A 1 81 ? 10.895 5.071 2.347 1.00 88.81 81 LYS A N 1
ATOM 625 C CA . LYS A 1 81 ? 11.981 5.304 3.317 1.00 88.81 81 LYS A CA 1
ATOM 626 C C . LYS A 1 81 ? 11.840 6.654 4.021 1.00 88.81 81 LYS A C 1
ATOM 628 O O . LYS A 1 81 ? 12.116 6.747 5.215 1.00 88.81 81 LYS A O 1
ATOM 633 N N . ASP A 1 82 ? 11.381 7.673 3.299 1.00 84.94 82 ASP A N 1
ATOM 634 C CA . ASP A 1 82 ? 11.249 9.039 3.809 1.00 84.94 82 ASP A CA 1
ATOM 635 C C . ASP A 1 82 ? 9.830 9.399 4.282 1.00 84.94 82 ASP A C 1
ATOM 637 O O . ASP A 1 82 ? 9.642 10.466 4.858 1.00 84.94 82 ASP A O 1
ATOM 641 N N . CYS A 1 83 ? 8.837 8.514 4.136 1.00 80.56 83 CYS A N 1
ATOM 642 C CA . CYS A 1 83 ? 7.427 8.817 4.431 1.00 80.56 83 CYS A CA 1
ATOM 643 C C . CYS A 1 83 ? 7.163 9.217 5.891 1.00 80.56 83 CYS A C 1
ATOM 645 O O . CYS A 1 83 ? 6.186 9.899 6.191 1.00 80.56 83 CYS A O 1
ATOM 647 N N . LYS A 1 84 ? 8.043 8.834 6.824 1.00 72.06 84 LYS A N 1
ATOM 648 C CA . LYS A 1 84 ? 7.973 9.269 8.229 1.00 72.06 84 LYS A CA 1
ATOM 649 C C . LYS A 1 84 ? 8.222 10.767 8.399 1.00 72.06 84 LYS A C 1
ATOM 651 O O . LYS A 1 84 ? 7.790 11.338 9.392 1.00 72.06 84 LYS A O 1
ATOM 656 N N . LYS A 1 85 ? 8.916 11.383 7.442 1.00 78.56 85 LYS A N 1
ATOM 657 C CA . LYS A 1 85 ? 9.219 12.815 7.409 1.00 78.56 85 LYS A CA 1
ATOM 658 C C . LYS A 1 85 ? 8.179 13.613 6.625 1.00 78.56 85 LYS A C 1
ATOM 660 O O . LYS A 1 85 ? 8.244 14.833 6.657 1.00 78.56 85 LYS A O 1
ATOM 665 N N . ASP A 1 86 ? 7.254 12.947 5.930 1.00 84.50 86 ASP A N 1
ATOM 666 C CA . ASP A 1 86 ? 6.170 13.596 5.196 1.00 84.50 86 ASP A CA 1
ATOM 667 C C . ASP A 1 86 ? 5.044 13.994 6.173 1.00 84.50 86 ASP A C 1
ATOM 669 O O . ASP A 1 86 ? 4.347 13.114 6.702 1.00 84.50 86 ASP A O 1
ATOM 673 N N . PRO A 1 87 ? 4.833 15.302 6.429 1.00 86.50 87 PRO A N 1
ATOM 674 C CA . PRO A 1 87 ? 3.792 15.762 7.342 1.00 86.50 87 PRO A CA 1
ATOM 675 C C . PRO A 1 87 ? 2.385 15.389 6.865 1.00 86.50 87 PRO A C 1
ATOM 677 O O . PRO A 1 87 ? 1.507 15.142 7.692 1.00 86.50 87 PRO A O 1
ATOM 680 N N . ALA A 1 88 ? 2.158 15.313 5.549 1.00 86.56 88 ALA A N 1
ATOM 681 C CA . ALA A 1 88 ? 0.857 14.952 4.998 1.00 86.56 88 ALA A CA 1
ATOM 682 C C . ALA A 1 88 ? 0.539 13.475 5.267 1.00 86.56 88 ALA A C 1
ATOM 684 O O . ALA A 1 88 ? -0.572 13.156 5.693 1.00 86.56 88 ALA A O 1
ATOM 685 N N . ASN A 1 89 ? 1.522 12.584 5.096 1.00 87.81 89 ASN A N 1
ATOM 686 C CA . ASN A 1 89 ? 1.369 11.165 5.418 1.00 87.81 89 ASN A CA 1
ATOM 687 C C . ASN A 1 89 ? 1.150 10.944 6.923 1.00 87.81 89 ASN A C 1
ATOM 689 O O . ASN A 1 89 ? 0.283 10.168 7.317 1.00 87.81 89 ASN A O 1
ATOM 693 N N . THR A 1 90 ? 1.880 11.663 7.780 1.00 87.19 90 THR A N 1
ATOM 694 C CA . THR A 1 90 ? 1.666 11.593 9.234 1.00 87.19 90 THR A CA 1
ATOM 695 C C . THR A 1 90 ? 0.255 12.047 9.617 1.00 87.19 90 THR A C 1
ATOM 697 O O . THR A 1 90 ? -0.448 11.306 10.303 1.00 87.19 90 THR A O 1
ATOM 700 N N . LYS A 1 91 ? -0.215 13.181 9.081 1.00 88.69 91 LYS A N 1
ATOM 701 C CA . LYS A 1 91 ? -1.577 13.683 9.323 1.00 88.69 91 LYS A CA 1
ATOM 702 C C . LYS A 1 91 ? -2.667 12.726 8.827 1.00 88.69 91 LYS A C 1
ATOM 704 O O . LYS A 1 91 ? -3.713 12.607 9.468 1.00 88.69 91 LYS A O 1
ATOM 709 N N . LEU A 1 92 ? -2.440 12.037 7.705 1.00 89.00 92 LEU A N 1
ATOM 710 C CA . LEU A 1 92 ? -3.346 11.003 7.195 1.00 89.00 92 LEU A CA 1
ATOM 711 C C . LEU A 1 92 ? -3.535 9.882 8.229 1.00 89.00 92 LEU A C 1
ATOM 713 O O . LEU A 1 92 ? -4.668 9.555 8.584 1.00 89.00 92 LEU A O 1
ATOM 717 N N . TRP A 1 93 ? -2.435 9.333 8.749 1.00 88.06 93 TRP A N 1
ATOM 718 C CA . TRP A 1 93 ? -2.476 8.255 9.741 1.00 88.06 93 TRP A CA 1
ATOM 719 C C . TRP A 1 93 ? -3.064 8.703 11.085 1.00 88.06 93 TRP A C 1
ATOM 721 O O . TRP A 1 93 ? -3.835 7.955 11.683 1.00 88.06 93 TRP A O 1
ATOM 731 N N . GLU A 1 94 ? -2.768 9.923 11.539 1.00 88.56 94 GLU A N 1
ATOM 732 C CA . GLU A 1 94 ? -3.390 10.504 12.739 1.00 88.56 94 GLU A CA 1
ATOM 733 C C . GLU A 1 94 ? -4.908 10.644 12.581 1.00 88.56 94 GLU A C 1
ATOM 735 O O . GLU A 1 94 ? -5.667 10.245 13.462 1.00 88.56 94 GLU A O 1
ATOM 740 N N . THR A 1 95 ? -5.364 11.148 11.431 1.00 88.31 95 THR A N 1
ATOM 741 C CA . THR A 1 95 ? -6.798 11.306 11.139 1.00 88.31 95 THR A CA 1
ATOM 742 C C . THR A 1 95 ? -7.515 9.959 11.164 1.00 88.31 95 THR A C 1
ATOM 744 O O . THR A 1 95 ? -8.578 9.840 11.771 1.00 88.31 95 THR A O 1
ATOM 747 N N . GLN A 1 96 ? -6.915 8.932 10.559 1.00 84.25 96 GLN A N 1
ATOM 748 C CA . GLN A 1 96 ? -7.476 7.584 10.561 1.00 84.25 96 GLN A CA 1
ATOM 749 C C . GLN A 1 96 ? -7.564 7.004 11.978 1.00 84.25 96 GLN A C 1
ATOM 751 O O . GLN A 1 96 ? -8.598 6.457 12.359 1.00 84.25 96 GLN A O 1
ATOM 756 N N . MET A 1 97 ? -6.507 7.144 12.782 1.00 82.69 97 MET A N 1
ATOM 757 C CA . MET A 1 97 ? -6.501 6.645 14.161 1.00 82.69 97 MET A CA 1
ATOM 758 C C . MET A 1 97 ? -7.519 7.367 15.048 1.00 82.69 97 MET A C 1
ATOM 760 O O . MET A 1 97 ? -8.189 6.718 15.855 1.00 82.69 97 MET A O 1
ATOM 764 N N . ASN A 1 98 ? -7.690 8.678 14.870 1.00 82.56 98 ASN A N 1
ATOM 765 C CA . ASN A 1 98 ? -8.720 9.443 15.571 1.00 82.56 98 ASN A CA 1
ATOM 766 C C . ASN A 1 98 ? -10.123 8.967 15.175 1.00 82.56 98 ASN A C 1
ATOM 768 O O . ASN A 1 98 ? -10.940 8.696 16.048 1.00 82.56 98 ASN A O 1
ATOM 772 N N . ALA A 1 99 ? -10.379 8.756 13.880 1.00 79.50 99 ALA A N 1
ATOM 773 C CA . ALA A 1 99 ? -11.664 8.246 13.407 1.00 79.50 99 ALA A CA 1
ATOM 774 C C . ALA A 1 99 ? -11.991 6.850 13.974 1.00 79.50 99 ALA A C 1
ATOM 776 O O . ALA A 1 99 ? -13.131 6.596 14.371 1.00 79.50 99 ALA A O 1
ATOM 777 N N . LEU A 1 100 ? -10.995 5.960 14.057 1.00 75.38 100 LEU A N 1
ATOM 778 C CA . LEU A 1 100 ? -11.144 4.640 14.681 1.00 75.38 100 LEU A CA 1
ATOM 779 C C . LEU A 1 100 ? -11.411 4.745 16.188 1.00 75.38 100 LEU A C 1
ATOM 781 O O . LEU A 1 100 ? -12.276 4.043 16.711 1.00 75.38 100 LEU A O 1
ATOM 785 N N . THR A 1 101 ? -10.714 5.649 16.876 1.00 76.38 101 THR A N 1
ATOM 786 C CA . THR A 1 101 ? -10.911 5.907 18.310 1.00 76.38 101 THR A CA 1
ATOM 787 C C . THR A 1 101 ? -12.314 6.446 18.586 1.00 76.38 101 THR A C 1
ATOM 789 O O . THR A 1 101 ? -13.008 5.945 19.471 1.00 76.38 101 THR A O 1
ATOM 792 N N . ASP A 1 102 ? -12.781 7.400 17.782 1.00 78.69 102 ASP A N 1
ATOM 793 C CA . ASP A 1 102 ? -14.129 7.956 17.888 1.00 78.69 102 ASP A CA 1
ATOM 794 C C . ASP A 1 102 ? -15.206 6.902 17.613 1.00 78.69 102 ASP A C 1
ATOM 796 O O . ASP A 1 102 ? -16.225 6.858 18.301 1.00 78.69 102 ASP A O 1
ATOM 800 N N . ALA A 1 103 ? -14.998 6.031 16.621 1.00 77.62 103 ALA A N 1
ATOM 801 C CA . ALA A 1 103 ? -15.911 4.928 16.332 1.00 77.62 103 ALA A CA 1
ATOM 802 C C . ALA A 1 103 ? -15.985 3.923 17.494 1.00 77.62 103 ALA A C 1
ATOM 804 O O . ALA A 1 103 ? -17.083 3.509 17.880 1.00 77.62 103 ALA A O 1
ATOM 805 N N . ALA A 1 104 ? -14.843 3.579 18.095 1.00 74.94 104 ALA A N 1
ATOM 806 C CA . ALA A 1 104 ? -14.790 2.709 19.266 1.00 74.94 104 ALA A CA 1
ATOM 807 C C . ALA A 1 104 ? -15.489 3.345 20.480 1.00 74.94 104 ALA A C 1
ATOM 809 O O . ALA A 1 104 ? -16.273 2.683 21.161 1.00 74.94 104 ALA A O 1
ATOM 810 N N . ASN A 1 105 ? -15.267 4.641 20.718 1.00 73.88 105 ASN A N 1
ATOM 811 C CA . ASN A 1 105 ? -15.904 5.376 21.810 1.00 73.88 105 ASN A CA 1
ATOM 812 C C . ASN A 1 105 ? -17.421 5.489 21.625 1.00 73.88 105 ASN A C 1
ATOM 814 O O . ASN A 1 105 ? -18.161 5.217 22.568 1.00 73.88 105 ASN A O 1
ATOM 818 N N . ARG A 1 106 ? -17.898 5.815 20.416 1.00 76.50 106 ARG A N 1
ATOM 819 C CA . ARG A 1 106 ? -19.337 5.824 20.103 1.00 76.50 106 ARG A CA 1
ATOM 820 C C . ARG A 1 106 ? -19.970 4.458 20.337 1.00 76.50 106 ARG A C 1
ATOM 822 O O . ARG A 1 106 ? -20.973 4.376 21.031 1.00 76.50 106 ARG A O 1
ATOM 829 N N . SER A 1 107 ? -19.326 3.391 19.865 1.00 74.81 107 SER A N 1
ATOM 830 C CA . SER A 1 107 ? -19.822 2.024 20.067 1.00 74.81 107 SER A CA 1
ATOM 831 C C . SER A 1 107 ? -19.940 1.663 21.554 1.00 74.81 107 SER A C 1
ATOM 833 O O . SER A 1 107 ? -20.909 1.025 21.957 1.00 74.81 107 SER A O 1
ATOM 835 N N . ARG A 1 108 ? -18.986 2.099 22.392 1.00 72.75 108 ARG A N 1
ATOM 836 C CA . ARG A 1 108 ? -19.040 1.916 23.855 1.00 72.75 108 ARG A CA 1
ATOM 837 C C . ARG A 1 108 ? -20.182 2.699 24.506 1.00 72.75 108 ARG A C 1
ATOM 839 O O . ARG A 1 108 ? -20.862 2.149 25.364 1.00 72.75 108 ARG A O 1
ATOM 846 N N . ILE A 1 109 ? -20.395 3.951 24.098 1.00 67.31 109 ILE A N 1
ATOM 847 C CA . ILE A 1 109 ? -21.500 4.786 24.594 1.00 67.31 109 ILE A CA 1
ATOM 848 C C . ILE A 1 109 ? -22.851 4.186 24.184 1.00 67.31 109 ILE A C 1
ATOM 850 O O . ILE A 1 109 ? -23.769 4.121 24.999 1.00 67.31 109 ILE A O 1
ATOM 854 N N . ASP A 1 110 ? -22.970 3.696 22.950 1.00 71.25 110 ASP A N 1
ATOM 855 C CA . ASP A 1 110 ? -24.182 3.029 22.472 1.00 71.25 110 ASP A CA 1
ATOM 856 C C . ASP A 1 110 ? -24.479 1.763 23.289 1.00 71.25 110 ASP A C 1
ATOM 858 O O . ASP A 1 110 ? -25.621 1.549 23.696 1.00 71.25 110 ASP A O 1
ATOM 862 N N . LEU A 1 111 ? -23.453 0.965 23.609 1.00 66.94 111 LEU A N 1
ATOM 863 C CA . LEU A 1 111 ? -23.569 -0.176 24.525 1.00 66.94 111 LEU A CA 1
ATOM 864 C C . LEU A 1 111 ? -24.028 0.256 25.927 1.00 66.94 111 LEU A C 1
ATOM 866 O O . LEU A 1 111 ? -24.993 -0.314 26.430 1.00 66.94 111 LEU A O 1
ATOM 870 N N . SER A 1 112 ? -23.426 1.288 26.532 1.00 68.00 112 SER A N 1
ATOM 871 C CA . SER A 1 112 ? -23.830 1.753 27.871 1.00 68.00 112 SER A CA 1
ATOM 872 C C . SER A 1 112 ? -25.236 2.358 27.899 1.00 68.00 112 SER A C 1
ATOM 874 O O . SER A 1 112 ? -25.964 2.218 28.883 1.00 68.00 112 SER A O 1
ATOM 876 N N . ASN A 1 113 ? -25.646 3.027 26.816 1.00 66.69 113 ASN A N 1
ATOM 877 C CA . ASN A 1 113 ? -26.992 3.577 26.673 1.00 66.69 113 ASN A CA 1
ATOM 878 C C . ASN A 1 113 ? -28.028 2.459 26.523 1.00 66.69 113 ASN A C 1
ATOM 880 O O . ASN A 1 113 ? -29.104 2.547 27.111 1.00 66.69 113 ASN A O 1
ATOM 884 N N . LEU A 1 114 ? -27.700 1.392 25.787 1.00 61.97 114 LEU A N 1
ATOM 885 C CA . LEU A 1 114 ? -28.533 0.194 25.698 1.00 61.97 114 LEU A CA 1
ATOM 886 C C . LEU A 1 114 ? -28.614 -0.546 27.036 1.00 61.97 114 LEU A C 1
ATOM 888 O O . LEU A 1 114 ? -29.708 -0.950 27.418 1.00 61.97 114 LEU A O 1
ATOM 892 N N . GLU A 1 1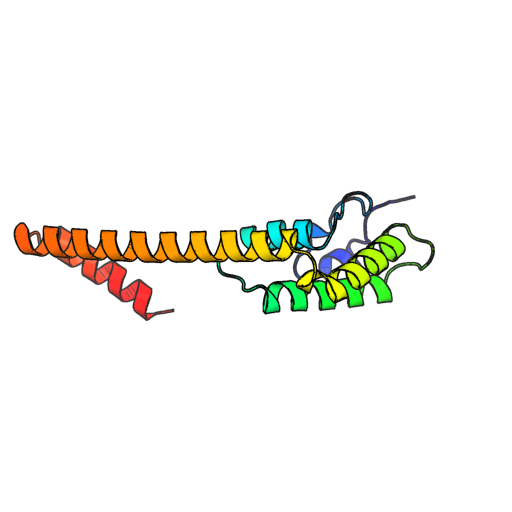15 ? -27.507 -0.687 27.770 1.00 64.06 115 GLU A N 1
ATOM 893 C CA . GLU A 1 115 ? -27.498 -1.256 29.126 1.00 64.06 115 GLU A CA 1
ATOM 894 C C . GLU A 1 115 ? -28.385 -0.442 30.072 1.00 64.06 115 GLU A C 1
ATOM 896 O O . GLU A 1 115 ? -29.248 -0.997 30.752 1.00 64.06 115 GLU A O 1
ATOM 901 N N . SER A 1 116 ? -28.229 0.884 30.057 1.00 64.44 116 SER A N 1
ATOM 902 C CA . SER A 1 116 ? -29.036 1.802 30.864 1.00 64.44 116 SER A CA 1
ATOM 903 C C . SER A 1 116 ? -30.518 1.724 30.484 1.00 64.44 116 SER A C 1
ATOM 905 O O . SER A 1 116 ? -31.382 1.671 31.358 1.00 64.44 116 SER A O 1
ATOM 907 N N . ALA A 1 117 ? -30.839 1.659 29.188 1.00 63.53 117 ALA A N 1
ATOM 908 C CA . ALA A 1 117 ? -32.208 1.487 28.705 1.00 63.53 117 ALA A CA 1
ATOM 909 C C . ALA A 1 117 ? -32.792 0.115 29.087 1.00 63.53 117 ALA A C 1
ATOM 911 O O . ALA A 1 117 ? -33.952 0.039 29.494 1.00 63.53 117 ALA A O 1
ATOM 912 N N . ALA A 1 118 ? -32.009 -0.962 29.005 1.00 58.38 118 ALA A N 1
ATOM 913 C CA . ALA A 1 118 ? -32.427 -2.308 29.391 1.00 58.38 118 ALA A CA 1
ATOM 914 C C . ALA A 1 118 ? -32.692 -2.406 30.902 1.00 58.38 118 ALA A C 1
ATOM 916 O O . ALA A 1 118 ? -33.718 -2.955 31.304 1.00 58.38 118 ALA A O 1
ATOM 917 N N . PHE A 1 119 ? -31.820 -1.818 31.728 1.00 60.03 119 PHE A N 1
ATOM 918 C CA . PHE A 1 119 ? -31.987 -1.765 33.181 1.00 60.03 119 PHE A CA 1
ATOM 919 C C . PHE A 1 119 ? -33.224 -0.951 33.581 1.00 60.03 119 PHE A C 1
ATOM 921 O O . PHE A 1 119 ? -34.025 -1.404 34.394 1.00 60.03 119 PHE A O 1
ATOM 928 N N . ASN A 1 120 ? -33.430 0.211 32.954 1.00 63.59 120 ASN A N 1
ATOM 929 C CA . ASN A 1 120 ? -34.545 1.100 33.285 1.00 63.59 120 ASN A CA 1
ATOM 930 C C . ASN A 1 120 ? -35.912 0.586 32.804 1.00 63.59 120 ASN A C 1
ATOM 932 O O . ASN A 1 120 ? -36.930 0.940 33.391 1.00 63.59 120 ASN A O 1
ATOM 936 N N . THR A 1 121 ? -35.961 -0.223 31.740 1.00 66.31 121 THR A N 1
ATOM 937 C CA . THR A 1 121 ? -37.229 -0.724 31.172 1.00 66.31 121 THR A CA 1
ATOM 938 C C . THR A 1 121 ? -37.584 -2.149 31.599 1.00 66.31 121 THR A C 1
ATOM 940 O O . THR A 1 121 ? -38.710 -2.580 31.361 1.00 66.31 121 THR A O 1
ATOM 943 N N . GLY A 1 122 ? -36.650 -2.903 32.197 1.00 57.00 122 GLY A N 1
ATOM 944 C CA . GLY A 1 122 ? -36.852 -4.318 32.541 1.00 57.00 122 GLY A CA 1
ATOM 945 C C . GLY A 1 122 ? -37.078 -5.230 31.324 1.00 57.00 122 GLY A C 1
ATOM 946 O O . GLY A 1 122 ? -37.611 -6.331 31.463 1.00 57.00 122 GLY A O 1
ATOM 947 N N . SER A 1 123 ? -36.716 -4.778 30.118 1.00 54.84 123 SER A N 1
ATOM 948 C CA . SER A 1 123 ? -37.021 -5.474 28.865 1.00 54.84 123 SER A CA 1
ATOM 949 C C . SER A 1 123 ? -36.142 -6.712 28.662 1.00 54.84 123 SER A C 1
ATOM 951 O O . SER A 1 123 ? -34.957 -6.613 28.342 1.00 54.84 123 SER A O 1
ATOM 953 N N . VAL A 1 124 ? -36.751 -7.896 28.775 1.00 61.59 124 VAL A N 1
ATOM 954 C CA . VAL A 1 124 ? -36.099 -9.202 28.556 1.00 61.59 124 VAL A CA 1
ATOM 955 C C . VAL A 1 124 ? -35.517 -9.322 27.140 1.00 61.59 124 VAL A C 1
ATOM 957 O O . VAL A 1 124 ? -34.404 -9.808 26.975 1.00 61.59 124 VAL A O 1
ATOM 960 N N . LEU A 1 125 ? -36.206 -8.784 26.128 1.00 56.78 125 LEU A N 1
ATOM 961 C CA . LEU A 1 125 ? -35.746 -8.767 24.732 1.00 56.78 125 LEU A CA 1
ATOM 962 C C . LEU A 1 125 ? -34.479 -7.920 24.532 1.00 56.78 125 LEU A C 1
ATOM 964 O O . LEU A 1 125 ? -33.606 -8.288 23.747 1.00 56.78 125 LEU A O 1
ATOM 968 N N . ALA A 1 126 ? -34.353 -6.799 25.250 1.00 56.25 126 ALA A N 1
ATOM 969 C CA . ALA A 1 126 ? -33.141 -5.979 25.224 1.00 56.25 126 ALA A CA 1
ATOM 970 C C . ALA A 1 126 ? -31.975 -6.671 25.957 1.00 56.25 126 ALA A C 1
ATOM 972 O O . ALA A 1 126 ? -30.839 -6.629 25.484 1.00 56.25 126 ALA A O 1
ATOM 973 N N . ILE A 1 127 ? -32.269 -7.373 27.059 1.00 58.12 127 ILE A N 1
ATOM 974 C CA . ILE A 1 127 ? -31.300 -8.169 27.829 1.00 58.12 127 ILE A CA 1
ATOM 975 C C . ILE A 1 127 ? -30.770 -9.358 27.009 1.00 58.12 127 ILE A C 1
ATOM 977 O O . ILE A 1 127 ? -29.568 -9.629 27.018 1.00 58.12 127 ILE A O 1
ATOM 981 N N . GLU A 1 128 ? -31.630 -10.063 26.273 1.00 62.47 128 GLU A N 1
ATOM 982 C CA . GLU A 1 128 ? -31.222 -11.189 25.422 1.00 62.47 128 GLU A CA 1
ATOM 983 C C . GLU A 1 128 ? -30.389 -10.737 24.214 1.00 62.47 128 GLU A C 1
ATOM 985 O O . GLU A 1 128 ? -29.352 -11.340 23.928 1.00 62.47 128 GLU A O 1
ATOM 990 N N . ASN A 1 129 ? -30.758 -9.624 23.566 1.00 61.59 129 ASN A N 1
ATOM 991 C CA . ASN A 1 129 ? -29.956 -9.031 22.486 1.00 61.59 129 ASN A CA 1
ATOM 992 C C . ASN A 1 129 ? -28.567 -8.573 22.970 1.00 61.59 129 ASN A C 1
ATOM 994 O O . ASN A 1 129 ? -27.574 -8.724 22.254 1.00 61.59 129 ASN A O 1
ATOM 998 N N . PHE A 1 130 ? -28.483 -8.038 24.194 1.00 61.56 130 PHE A N 1
ATOM 999 C CA . PHE A 1 130 ? -27.215 -7.686 24.834 1.00 61.56 130 PHE A CA 1
ATOM 1000 C C . PHE A 1 130 ? -26.332 -8.922 25.071 1.00 61.56 130 PHE A C 1
ATOM 1002 O O . PHE A 1 130 ? -25.170 -8.934 24.662 1.00 61.56 130 PHE A O 1
ATOM 1009 N N . ARG A 1 131 ? -26.88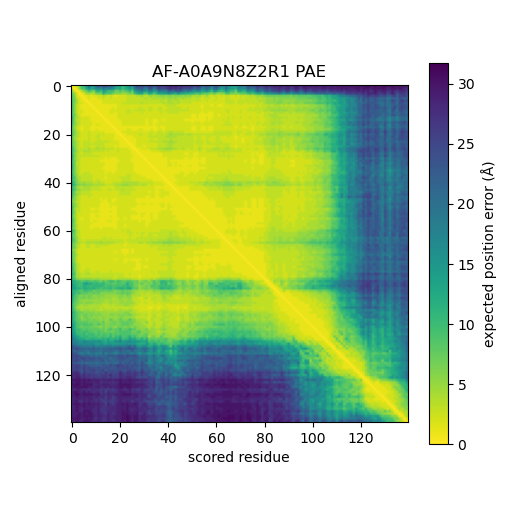8 -9.998 25.650 1.00 64.25 131 ARG A N 1
ATOM 1010 C CA . ARG A 1 131 ? -26.158 -11.259 25.893 1.00 64.25 131 ARG A CA 1
ATOM 1011 C C . ARG A 1 131 ? -25.621 -11.883 24.602 1.00 64.25 131 ARG A C 1
ATOM 1013 O O . ARG A 1 131 ? -24.483 -12.350 24.587 1.00 64.25 131 ARG A O 1
ATOM 1020 N N . ALA A 1 132 ? -26.395 -11.842 23.518 1.00 63.50 132 ALA A N 1
ATOM 1021 C CA . ALA A 1 132 ? -25.975 -12.360 22.217 1.00 63.50 132 ALA A CA 1
ATOM 1022 C C . ALA A 1 132 ? -24.805 -11.565 21.599 1.00 63.50 132 ALA A C 1
ATOM 1024 O O . ALA A 1 132 ? -23.924 -12.151 20.973 1.00 63.50 132 ALA A O 1
ATOM 1025 N N . ARG A 1 133 ? -24.757 -10.238 21.794 1.00 63.09 133 ARG A N 1
ATOM 1026 C CA . ARG A 1 133 ? -23.695 -9.373 21.243 1.00 63.09 133 ARG A CA 1
ATOM 1027 C C . ARG A 1 133 ? -22.427 -9.331 22.097 1.00 63.09 133 ARG A C 1
ATOM 1029 O O . ARG A 1 133 ? -21.339 -9.289 21.530 1.00 63.09 133 ARG A O 1
ATOM 1036 N N . ALA A 1 134 ? -22.535 -9.404 23.424 1.00 57.38 134 ALA A N 1
ATOM 1037 C CA . ALA A 1 134 ? -21.370 -9.493 24.310 1.00 57.38 134 ALA A CA 1
ATOM 1038 C C . ALA A 1 134 ? -20.561 -10.786 24.078 1.00 57.38 134 ALA A C 1
ATOM 1040 O O . ALA A 1 134 ? -19.331 -10.761 24.099 1.00 57.38 134 ALA A O 1
ATOM 1041 N N . ALA A 1 135 ? -21.239 -11.895 23.763 1.00 54.06 135 ALA A N 1
ATOM 1042 C CA . ALA A 1 135 ? -20.591 -13.152 23.388 1.00 54.06 135 ALA A CA 1
ATOM 1043 C C . ALA A 1 135 ? -19.772 -13.049 22.084 1.00 54.06 135 ALA A C 1
ATOM 1045 O O . ALA A 1 135 ? -18.787 -13.760 21.926 1.00 54.06 135 ALA A O 1
ATOM 1046 N N . TYR A 1 136 ? -20.133 -12.136 21.175 1.00 49.50 136 TYR A N 1
ATOM 1047 C CA . TYR A 1 136 ? -19.431 -11.933 19.903 1.00 49.50 136 TYR A CA 1
ATOM 1048 C C . TYR A 1 136 ? -18.142 -11.105 20.055 1.00 49.50 136 TYR A C 1
ATOM 1050 O O . TYR A 1 136 ? -17.190 -11.296 19.306 1.00 49.50 136 TYR A O 1
ATOM 1058 N N . VAL A 1 137 ? -18.088 -10.203 21.043 1.00 46.12 137 VAL A N 1
ATOM 1059 C CA . VAL A 1 137 ? -16.911 -9.354 21.325 1.00 46.12 137 VAL A CA 1
ATOM 1060 C C . VAL A 1 137 ? -15.825 -10.110 22.104 1.00 46.12 137 VAL A C 1
ATOM 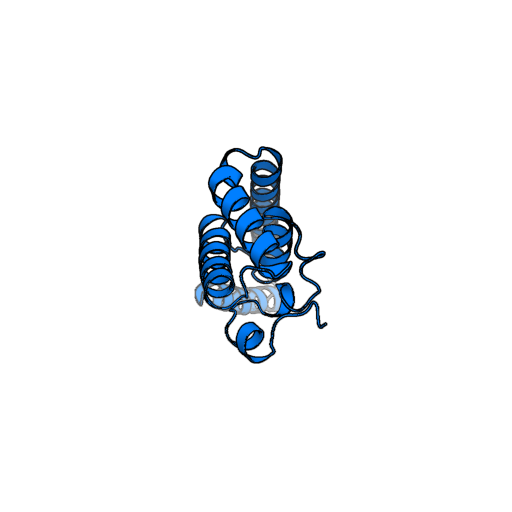1062 O O . VAL A 1 137 ? -14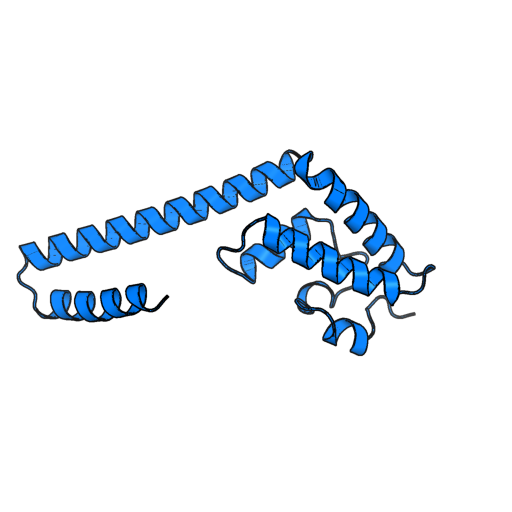.654 -9.780 21.981 1.00 46.12 137 VAL A O 1
ATOM 1065 N N . MET A 1 138 ? -16.189 -11.147 22.862 1.00 41.00 138 MET A N 1
ATOM 1066 C CA . MET A 1 138 ? -15.253 -11.976 23.644 1.00 41.00 138 MET A CA 1
ATOM 1067 C C . MET A 1 138 ? -14.605 -13.122 22.839 1.00 41.00 138 MET A C 1
ATOM 1069 O O . MET A 1 138 ? -13.823 -13.889 23.397 1.00 41.00 138 MET A O 1
ATOM 1073 N N . CYS A 1 139 ? -14.938 -13.263 21.550 1.00 39.16 139 CYS A N 1
ATOM 1074 C CA . CYS A 1 139 ? -14.386 -14.282 20.646 1.00 39.16 139 CYS A CA 1
ATOM 1075 C C . CYS A 1 139 ? -13.397 -13.728 19.596 1.00 39.16 139 CYS A C 1
ATOM 1077 O O . CYS A 1 139 ? -13.028 -14.464 18.680 1.00 39.16 139 CYS A O 1
ATOM 1079 N N . LEU A 1 140 ? -12.965 -12.467 19.725 1.00 37.28 140 LEU A N 1
ATOM 1080 C CA . LEU A 1 140 ? -11.861 -11.850 18.972 1.00 37.28 140 LEU A CA 1
ATOM 1081 C C . LEU A 1 140 ? -10.694 -11.553 19.917 1.00 37.28 140 LEU A C 1
ATOM 1083 O O . LEU A 1 140 ? -9.538 -11.700 19.463 1.00 37.28 140 LEU A O 1
#

pLDDT: mean 82.64, std 15.93, range [37.28, 98.12]

Secondary structure (DSSP, 8-state):
---SPPHHHHHTSSSHHHHSS-GGG---HHHHHHHHHHHSTT--HHHHHHHHHHHHHHHHHHS-TTSHHHHHHHHHHHHHHHGGG-HHHHHHHHHHHHHHHHHHHHHHHHHHHHHHHHHHHT-HHHHHHHHHHHHHHTT-

Nearest PDB structures (foldseek):
  6j3o-assembly1_A  TM=6.836E-01  e=1.832E+00  Homo sapiens
  5ii2-assembly2_B  TM=5.420E-01  e=7.351E-01  Homo sapiens
  5ml0-assembly1_A  TM=7.096E-01  e=3.684E+00  Mus musculus
  9e30-assembly2_B  TM=5.076E-01  e=1.478E+00  Homo sapiens
  2rnx-assembly1_A  TM=5.181E-01  e=4.819E+00  Homo sapiens

Organism: NCBI:txid144539

Foldseek 3Di:
DDQADDPVLLVVAPCSVLRRDRLVPNDALVSQVVVVCVVDPPDAPVNSLVSLLVSLVSQCVPPDCPHSNNVSSVVRNVCSVCVVVVPVSVVVRVVSVVVVVVVVVVVVVVLVVLVVVCVVPVDPVSVVVNVVVVVVVVVD

Radius of gyration: 21.69 Å; Cα contacts (8 Å, |Δi|>4): 84; chains: 1; bounding box: 52×30×59 Å

Mean predicted aligned error: 10.28 Å